Protein AF-A0A966UP72-F1 (afdb_monome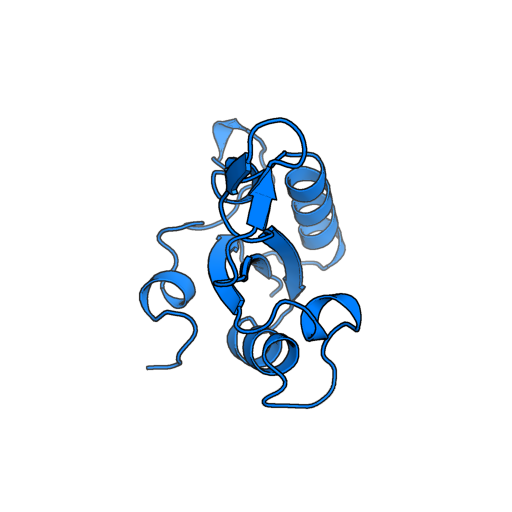r_lite)

Secondary structure (DSSP, 8-state):
-EEEEEEEES--EE-TTT--EEPPPEEEEEES-HHHHHHHHHTSSS---HHHHHT-SEEEEEEEEEESSHHHHHHHHHHHHHS-GGGGT---TTT-TT--S-BTTSHHHHTTT---

Sequence (116 aa):
MWWVYAIQSIKKRNCPRTGKPLPGIIYVGCTKDLYRRLRQHNGEIVGGARFTTDYRPWMPRAAYGPYNDRSTAQQAEEFLKKRKGEERVYWCKEDSPLCKGDGIKHEWVKLGGKEK

Foldseek 3Di:
DKKKFKKFFCDWDADPVPRHTDGGDIDIDMDPDQLVQLCCLQVVDPDHDPVSVVRDDIWTQWMFDDDPDPVLSVVVRVVLVPDDDCVSQDDDCVVDVSGHDDRRPDPCRVVRSDDD

Radius of gyration: 14.02 Å; chains: 1; bounding box: 30×36×40 Å

Structure (mmCIF, N/CA/C/O backbone):
data_AF-A0A966UP72-F1
#
_entry.id   AF-A0A966UP72-F1
#
loop_
_atom_site.group_PDB
_atom_site.id
_atom_site.type_symbol
_atom_site.label_atom_id
_atom_site.label_alt_id
_atom_site.label_comp_id
_atom_site.label_asym_id
_atom_site.label_entity_id
_atom_site.label_seq_id
_atom_site.pdbx_PDB_ins_code
_atom_site.Cartn_x
_atom_site.Cartn_y
_atom_site.Cartn_z
_atom_site.occupancy
_atom_site.B_iso_or_equiv
_atom_site.auth_seq_id
_atom_site.auth_comp_id
_atom_site.auth_asym_id
_atom_site.auth_atom_id
_atom_site.pdbx_PDB_model_num
ATOM 1 N N . MET A 1 1 ? 9.145 -5.508 -12.548 1.00 89.38 1 MET A N 1
ATOM 2 C CA . MET A 1 1 ? 9.024 -4.173 -11.927 1.00 89.38 1 MET A CA 1
ATOM 3 C C . MET A 1 1 ? 8.426 -4.317 -10.535 1.00 89.38 1 MET A C 1
ATOM 5 O O . MET A 1 1 ? 7.675 -5.260 -10.305 1.00 89.38 1 MET A O 1
ATOM 9 N N . TRP A 1 2 ? 8.810 -3.448 -9.607 1.00 93.94 2 TRP A N 1
ATOM 10 C CA . TRP A 1 2 ? 8.330 -3.418 -8.226 1.00 93.94 2 TRP A CA 1
ATOM 11 C C . TRP A 1 2 ? 7.375 -2.249 -8.009 1.00 93.94 2 TRP A C 1
ATOM 13 O O . TRP A 1 2 ? 7.505 -1.203 -8.636 1.00 93.94 2 TRP A O 1
ATOM 23 N N . TRP A 1 3 ? 6.456 -2.422 -7.076 1.00 94.56 3 TRP A N 1
ATOM 24 C CA . TRP A 1 3 ? 5.475 -1.440 -6.656 1.00 94.56 3 TRP A CA 1
ATOM 25 C C . TRP A 1 3 ? 5.527 -1.303 -5.145 1.00 94.56 3 TRP A C 1
ATOM 27 O O . TRP A 1 3 ? 5.665 -2.297 -4.429 1.00 94.56 3 TRP A O 1
ATOM 37 N N . VAL A 1 4 ? 5.394 -0.078 -4.663 1.00 95.06 4 VAL A N 1
ATOM 38 C CA . VAL A 1 4 ? 5.172 0.231 -3.252 1.00 95.06 4 VAL A CA 1
ATOM 39 C C . VAL A 1 4 ? 3.706 0.578 -3.096 1.00 95.06 4 VAL A C 1
ATOM 41 O O . VAL A 1 4 ? 3.173 1.359 -3.873 1.00 95.06 4 VAL A O 1
ATOM 44 N N . TYR A 1 5 ? 3.031 -0.008 -2.121 1.00 94.25 5 TYR A N 1
ATOM 45 C CA . TYR A 1 5 ? 1.599 0.174 -1.937 1.00 94.25 5 TYR A CA 1
ATOM 46 C C . TYR A 1 5 ? 1.259 0.519 -0.500 1.00 94.25 5 TYR A C 1
ATOM 48 O O . TYR A 1 5 ? 1.938 0.099 0.437 1.00 94.25 5 TYR A O 1
ATOM 56 N N . ALA A 1 6 ? 0.157 1.244 -0.348 1.00 94.94 6 ALA A N 1
ATOM 57 C CA . ALA A 1 6 ? -0.510 1.474 0.917 1.00 94.94 6 ALA A CA 1
ATOM 58 C C . ALA A 1 6 ? -1.921 0.881 0.849 1.00 94.94 6 ALA A C 1
ATOM 60 O O . ALA A 1 6 ? -2.696 1.190 -0.061 1.00 94.94 6 ALA A O 1
ATOM 61 N N . ILE A 1 7 ? -2.253 0.044 1.827 1.00 94.44 7 ILE A N 1
ATOM 62 C CA . ILE A 1 7 ? -3.592 -0.511 2.034 1.00 94.44 7 ILE A CA 1
ATOM 63 C C . ILE A 1 7 ? -4.122 -0.086 3.396 1.00 94.44 7 ILE A C 1
ATOM 65 O O . ILE A 1 7 ? -3.357 0.122 4.337 1.00 94.44 7 ILE A O 1
ATOM 69 N N . GLN A 1 8 ? -5.436 0.026 3.513 1.00 94.69 8 GLN A N 1
ATOM 70 C CA . GLN A 1 8 ? -6.106 0.428 4.737 1.00 94.69 8 GLN A CA 1
ATOM 71 C C . GLN A 1 8 ? -7.161 -0.590 5.130 1.00 94.69 8 GLN A C 1
ATOM 73 O O . GLN A 1 8 ? -7.942 -1.050 4.299 1.00 94.69 8 GLN A O 1
ATOM 78 N N . SER A 1 9 ? -7.178 -0.933 6.412 1.00 93.62 9 SER A N 1
ATOM 79 C CA . SER A 1 9 ? -8.239 -1.749 6.982 1.00 93.62 9 SER A CA 1
ATOM 80 C C . SER A 1 9 ? -9.555 -0.975 6.992 1.00 93.62 9 SER A C 1
ATOM 82 O O . SER A 1 9 ? -9.588 0.191 7.386 1.00 93.62 9 SER A O 1
ATOM 84 N N . ILE A 1 10 ? -10.654 -1.634 6.627 1.00 90.94 10 ILE A N 1
ATOM 85 C CA . ILE A 1 10 ? -12.002 -1.056 6.765 1.00 90.94 10 ILE A CA 1
ATOM 86 C C . ILE A 1 10 ? -12.403 -0.953 8.248 1.00 90.94 10 ILE A C 1
ATOM 88 O O . ILE A 1 10 ? -13.228 -0.115 8.621 1.00 90.94 10 ILE A O 1
ATOM 92 N N . LYS A 1 11 ? -11.799 -1.770 9.124 1.00 89.56 11 LYS A N 1
ATOM 93 C CA . LYS A 1 11 ? -12.076 -1.750 10.562 1.00 89.56 11 LYS A CA 1
ATOM 94 C C . LYS A 1 11 ? -11.642 -0.410 11.155 1.00 89.56 11 LYS A C 1
ATOM 96 O O . LYS A 1 11 ? -10.450 -0.116 11.273 1.00 89.56 11 LYS A O 1
ATOM 101 N N . LYS A 1 12 ? -12.628 0.396 11.550 1.00 86.12 12 LYS A N 1
ATOM 102 C CA . LYS A 1 12 ? -12.406 1.623 12.319 1.00 86.12 12 LYS A CA 1
ATOM 103 C C . LYS A 1 12 ? -11.865 1.260 13.698 1.00 86.12 12 LYS A C 1
ATOM 105 O O . LYS A 1 12 ? -12.192 0.213 14.253 1.00 86.12 12 LYS A O 1
ATOM 110 N N . ARG A 1 13 ? -11.037 2.138 14.251 1.00 87.06 13 ARG A N 1
ATOM 111 C CA . ARG A 1 13 ? -10.518 2.017 15.619 1.00 87.06 13 ARG A CA 1
ATOM 112 C C . ARG A 1 13 ? -10.937 3.239 16.414 1.00 87.06 13 ARG A C 1
ATOM 114 O O . ARG A 1 13 ? -11.172 4.279 15.820 1.00 87.06 13 ARG A O 1
ATOM 121 N N . ASN A 1 14 ? -10.984 3.148 17.733 1.00 90.25 14 ASN A N 1
ATOM 122 C CA . ASN A 1 14 ? -11.289 4.307 18.568 1.00 90.25 14 ASN A CA 1
ATOM 123 C C . ASN A 1 14 ? -10.002 4.868 19.169 1.00 90.25 14 ASN A C 1
ATOM 125 O O . ASN A 1 14 ? -9.076 4.123 19.491 1.00 90.25 14 ASN A O 1
ATOM 129 N N . CYS A 1 15 ? -9.927 6.191 19.295 1.00 84.94 15 CYS A N 1
ATOM 130 C CA . CYS A 1 15 ? -8.842 6.848 20.005 1.00 84.94 15 CYS A CA 1
ATOM 131 C C . CYS A 1 15 ? -8.909 6.454 21.491 1.00 84.94 15 CYS A C 1
ATOM 133 O O . CYS A 1 15 ? -9.896 6.805 22.136 1.00 84.94 15 CYS A O 1
ATOM 135 N N . PRO A 1 16 ? -7.877 5.814 22.074 1.00 85.06 16 PRO A N 1
ATOM 136 C CA . PRO A 1 16 ? -7.921 5.398 23.479 1.00 85.06 16 PRO A CA 1
ATOM 137 C C . PRO A 1 16 ? -8.089 6.572 24.450 1.00 85.06 16 PRO A C 1
ATOM 139 O O . PRO A 1 16 ? -8.670 6.420 25.515 1.00 85.06 16 PRO A O 1
ATOM 142 N N . ARG A 1 17 ? -7.597 7.760 24.068 1.00 87.56 17 ARG A N 1
ATOM 143 C CA . ARG A 1 17 ? -7.654 8.970 24.896 1.00 87.56 17 ARG A CA 1
ATOM 144 C C . ARG A 1 17 ? -9.005 9.684 24.834 1.00 87.56 17 ARG A C 1
ATOM 146 O O . ARG A 1 17 ? -9.427 10.250 25.830 1.00 87.56 17 ARG A O 1
ATOM 153 N N . THR A 1 18 ? -9.639 9.737 23.662 1.00 89.44 18 THR A N 1
ATOM 154 C CA . THR A 1 18 ? -10.816 10.601 23.428 1.00 89.44 18 THR A CA 1
ATOM 155 C C . THR A 1 18 ? -12.083 9.840 23.047 1.00 89.44 18 THR A C 1
ATOM 157 O O . THR A 1 18 ? -13.126 10.460 22.886 1.00 89.44 18 THR A O 1
ATOM 160 N N . GLY A 1 19 ? -12.005 8.525 22.821 1.00 89.00 19 GLY A N 1
ATOM 161 C CA . GLY A 1 19 ? -13.118 7.698 22.343 1.00 89.00 19 GLY A CA 1
ATOM 162 C C . GLY A 1 19 ? -13.546 7.971 20.896 1.00 89.00 19 GLY A C 1
ATOM 163 O O . GLY A 1 19 ? -14.351 7.224 20.349 1.00 89.00 19 GLY A O 1
ATOM 164 N N . LYS A 1 20 ? -12.998 9.006 20.245 1.00 89.25 20 LYS A N 1
ATOM 165 C CA . LYS A 1 20 ? -13.375 9.394 18.882 1.00 89.25 20 LYS A CA 1
ATOM 166 C C . LYS A 1 20 ? -13.021 8.302 17.867 1.00 89.25 20 LYS A C 1
ATOM 168 O O . LYS A 1 20 ? -11.951 7.691 17.992 1.00 89.25 20 LYS A O 1
ATOM 173 N N . PRO A 1 21 ? -13.860 8.089 16.838 1.00 88.06 21 PRO A N 1
ATOM 174 C CA . PRO A 1 21 ? -13.547 7.155 15.770 1.00 88.06 21 PRO A CA 1
ATOM 175 C C . PRO A 1 21 ? -12.329 7.651 14.987 1.00 88.06 21 PRO A C 1
ATOM 177 O O . PRO A 1 21 ? -12.234 8.816 14.605 1.00 88.06 21 PRO A O 1
ATOM 180 N N . LEU A 1 22 ? -11.396 6.743 14.745 1.00 86.75 22 LEU A N 1
ATOM 181 C CA . LEU A 1 22 ? -10.209 6.924 13.928 1.00 86.75 22 LEU A CA 1
ATOM 182 C C . LEU A 1 22 ? -10.304 6.031 12.686 1.00 86.75 22 LEU A C 1
ATOM 184 O O . LEU A 1 22 ? -10.861 4.924 12.747 1.00 86.75 22 LEU A O 1
ATOM 188 N N . PRO A 1 23 ? -9.702 6.471 11.570 1.00 86.50 23 PRO A N 1
ATOM 189 C CA . PRO A 1 23 ? -9.573 5.636 10.392 1.00 86.50 23 PRO A CA 1
ATOM 190 C C . PRO A 1 23 ? -8.829 4.337 10.719 1.00 86.50 23 PRO A C 1
ATOM 192 O O . PRO A 1 23 ? -7.996 4.270 11.639 1.00 86.50 23 PRO A O 1
ATOM 195 N N . GLY A 1 24 ? -9.146 3.300 9.944 1.00 89.06 24 GLY A N 1
ATOM 196 C CA . GLY A 1 24 ? -8.504 2.002 10.069 1.00 89.06 24 GLY A CA 1
ATOM 197 C C . GLY A 1 24 ? -7.006 2.074 9.797 1.00 89.06 24 GLY A C 1
ATOM 198 O O . GLY A 1 24 ? -6.488 3.042 9.228 1.00 89.06 24 GLY A O 1
ATOM 199 N N . ILE A 1 25 ? -6.299 1.047 10.257 1.00 91.38 25 ILE A N 1
ATOM 200 C CA . ILE A 1 25 ? -4.839 0.989 10.191 1.00 91.38 25 ILE A CA 1
ATOM 201 C C . ILE A 1 25 ? -4.385 0.974 8.733 1.00 91.38 25 ILE A C 1
ATOM 203 O O . ILE A 1 25 ? -4.961 0.268 7.907 1.00 91.38 25 ILE A O 1
ATOM 207 N N . ILE A 1 26 ? -3.329 1.735 8.445 1.00 93.12 26 ILE A N 1
ATOM 208 C CA . ILE A 1 26 ? -2.666 1.749 7.143 1.00 93.12 26 ILE A CA 1
ATOM 209 C C . ILE A 1 26 ? -1.406 0.894 7.214 1.00 93.12 26 ILE A C 1
ATOM 211 O O . ILE A 1 26 ? -0.533 1.119 8.060 1.00 93.12 26 ILE A O 1
ATOM 215 N N . TYR A 1 27 ? -1.319 -0.060 6.297 1.00 92.56 27 TYR A N 1
ATOM 216 C CA . TYR A 1 27 ? -0.164 -0.911 6.074 1.00 92.56 27 TYR A CA 1
ATOM 217 C C . TYR A 1 27 ? 0.518 -0.509 4.767 1.00 92.56 27 TYR A C 1
ATOM 219 O O . TYR A 1 27 ? -0.150 -0.273 3.762 1.00 92.56 27 TYR A O 1
ATOM 227 N N . VAL A 1 28 ? 1.846 -0.431 4.797 1.00 94.44 28 VAL A N 1
ATOM 228 C CA . VAL A 1 28 ? 2.677 -0.099 3.637 1.00 94.44 28 VAL A CA 1
ATOM 229 C C . VAL A 1 28 ? 3.627 -1.257 3.387 1.00 94.44 28 VAL A C 1
ATOM 231 O O . VAL A 1 28 ? 4.213 -1.783 4.334 1.00 94.44 28 VAL A O 1
ATOM 234 N N . GLY A 1 29 ? 3.780 -1.639 2.125 1.00 93.56 29 GLY A N 1
ATOM 235 C CA . GLY A 1 29 ? 4.715 -2.679 1.715 1.00 93.56 29 GLY A CA 1
ATOM 236 C C . GLY A 1 29 ? 5.131 -2.535 0.259 1.00 93.56 29 GLY A C 1
ATOM 237 O O . GLY A 1 29 ? 4.606 -1.696 -0.472 1.00 93.56 29 GLY A O 1
ATOM 238 N N . CYS A 1 30 ? 6.055 -3.386 -0.182 1.00 94.75 30 CYS A N 1
ATOM 239 C CA . CYS A 1 30 ? 6.429 -3.501 -1.589 1.00 94.75 30 CYS A CA 1
ATOM 240 C C . CYS A 1 30 ? 6.136 -4.899 -2.162 1.00 94.75 30 CYS A C 1
ATOM 242 O O . CYS A 1 30 ? 6.127 -5.917 -1.461 1.00 94.75 30 CYS A O 1
ATOM 244 N N . THR A 1 31 ? 5.828 -4.964 -3.455 1.00 94.88 31 THR A N 1
ATOM 245 C CA . THR A 1 31 ? 5.497 -6.204 -4.172 1.00 94.88 31 THR A CA 1
ATOM 246 C C . THR A 1 31 ? 5.804 -6.068 -5.659 1.00 94.88 31 THR A C 1
ATOM 248 O O . THR A 1 31 ? 5.906 -4.964 -6.178 1.00 94.88 31 THR A O 1
ATOM 251 N N . LYS A 1 32 ? 5.933 -7.190 -6.366 1.00 94.69 32 LYS A N 1
ATOM 252 C CA . LYS A 1 32 ? 5.944 -7.196 -7.838 1.00 94.69 32 LYS A CA 1
ATOM 253 C C . LYS A 1 32 ? 4.533 -7.230 -8.432 1.00 94.69 32 LYS A C 1
ATOM 255 O O . LYS A 1 32 ? 4.349 -6.838 -9.574 1.00 94.69 32 LYS A O 1
ATOM 260 N N . ASP A 1 33 ? 3.563 -7.685 -7.644 1.00 94.19 33 ASP A N 1
ATOM 261 C CA . ASP A 1 33 ? 2.180 -7.913 -8.054 1.00 94.19 33 ASP A CA 1
ATOM 262 C C . ASP A 1 33 ? 1.239 -7.414 -6.948 1.00 94.19 33 ASP A C 1
ATOM 264 O O . ASP A 1 33 ? 1.266 -7.929 -5.821 1.00 94.19 33 ASP A O 1
ATOM 268 N N . LEU A 1 34 ? 0.488 -6.354 -7.256 1.00 93.56 34 LEU A N 1
ATOM 269 C CA . LEU A 1 34 ? -0.411 -5.658 -6.334 1.00 93.56 34 LEU A CA 1
ATOM 270 C C . LEU A 1 34 ? -1.682 -6.466 -6.055 1.00 93.56 34 LEU A C 1
ATOM 272 O O . LEU A 1 34 ? -2.071 -6.614 -4.894 1.00 93.56 34 LEU A O 1
ATOM 276 N N . TYR A 1 35 ? -2.293 -7.023 -7.101 1.00 93.75 35 TYR A N 1
ATOM 277 C CA . TYR A 1 35 ? -3.543 -7.776 -7.019 1.00 93.75 35 TYR A CA 1
ATOM 278 C C . TYR A 1 35 ? -3.349 -9.045 -6.199 1.00 93.75 35 TYR A C 1
ATOM 280 O O . TYR A 1 35 ? -4.021 -9.249 -5.185 1.00 93.75 35 TYR A O 1
ATOM 288 N N . ARG A 1 36 ? -2.334 -9.847 -6.544 1.00 93.81 36 ARG A N 1
ATOM 289 C CA . ARG A 1 36 ? -2.013 -11.063 -5.793 1.00 93.81 36 ARG A CA 1
ATOM 290 C C . ARG A 1 36 ? -1.705 -10.753 -4.330 1.00 93.81 36 ARG A C 1
ATOM 292 O O . ARG A 1 36 ? -2.176 -11.452 -3.436 1.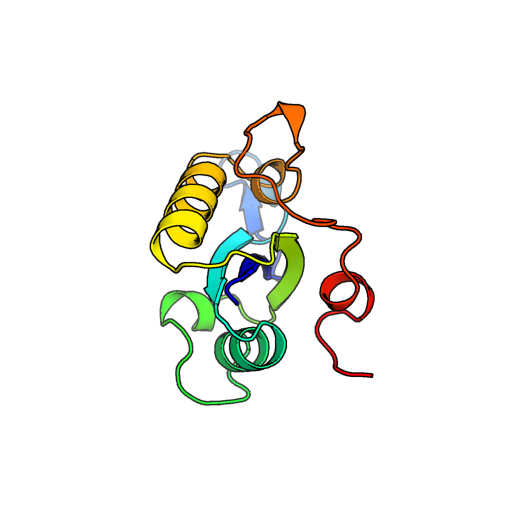00 93.81 36 ARG A O 1
ATOM 299 N N . ARG A 1 37 ? -0.936 -9.693 -4.057 1.00 94.44 37 ARG A N 1
ATOM 300 C CA . ARG A 1 37 ? -0.559 -9.334 -2.681 1.00 94.44 37 ARG A CA 1
ATOM 301 C C . ARG A 1 37 ? -1.761 -8.879 -1.849 1.00 94.44 37 ARG A C 1
ATOM 303 O O . ARG A 1 37 ? -1.841 -9.235 -0.676 1.00 94.44 37 ARG A O 1
ATOM 310 N N . LEU A 1 38 ? -2.712 -8.155 -2.439 1.00 93.94 38 LEU A N 1
ATOM 311 C CA . LEU A 1 38 ? -3.951 -7.783 -1.753 1.00 93.94 38 LEU A CA 1
ATOM 312 C C . LEU A 1 38 ? -4.771 -9.015 -1.358 1.00 93.94 38 LEU A C 1
ATOM 314 O O . LEU A 1 38 ? -5.180 -9.129 -0.203 1.00 93.94 38 LEU A O 1
ATOM 318 N N . ARG A 1 39 ? -4.932 -9.968 -2.281 1.00 93.38 39 ARG A N 1
ATOM 319 C CA . ARG A 1 39 ? -5.639 -11.235 -2.033 1.00 93.38 39 ARG A CA 1
ATOM 320 C C . ARG A 1 39 ? -4.988 -12.043 -0.906 1.00 93.38 39 ARG A C 1
ATOM 322 O O . ARG A 1 39 ? -5.683 -12.585 -0.050 1.00 93.38 39 ARG A O 1
ATOM 329 N N . GLN A 1 40 ? -3.652 -12.050 -0.827 1.00 93.56 40 GLN A N 1
ATOM 330 C CA . GLN A 1 40 ? -2.914 -12.633 0.305 1.00 93.56 40 GLN A CA 1
ATOM 331 C C . GLN A 1 40 ? -3.231 -11.939 1.635 1.00 93.56 40 GLN A C 1
ATOM 333 O O . GLN A 1 40 ? -3.456 -12.602 2.648 1.00 93.56 40 GLN A O 1
ATOM 338 N N . HIS A 1 41 ? -3.258 -10.603 1.654 1.00 93.06 41 HIS A N 1
ATOM 339 C CA . HIS A 1 41 ? -3.591 -9.843 2.862 1.00 93.06 41 HIS A CA 1
ATOM 340 C C . HIS A 1 41 ? -5.030 -10.071 3.315 1.00 93.06 41 HIS A C 1
ATOM 342 O O . HIS A 1 41 ? -5.267 -10.195 4.516 1.00 93.06 41 HIS A O 1
ATOM 348 N N . ASN A 1 42 ? -5.963 -10.205 2.372 1.00 92.25 42 ASN A N 1
ATOM 349 C CA . ASN A 1 42 ? -7.360 -10.543 2.634 1.00 92.25 42 ASN A CA 1
ATOM 350 C C . ASN A 1 42 ? -7.593 -12.027 2.951 1.00 92.25 42 ASN A C 1
ATOM 352 O O . ASN A 1 42 ? -8.682 -12.387 3.384 1.00 92.25 42 ASN A O 1
ATOM 356 N N . GLY A 1 43 ? -6.568 -12.874 2.830 1.00 91.25 43 GLY A N 1
ATOM 357 C CA . GLY A 1 43 ? -6.666 -14.300 3.137 1.00 91.25 43 GLY A CA 1
ATOM 358 C C . GLY A 1 43 ? -7.402 -15.120 2.084 1.00 91.25 43 GLY A C 1
ATOM 359 O O . GLY A 1 43 ? -7.749 -16.259 2.361 1.00 91.25 43 GLY A O 1
ATOM 360 N N . GLU A 1 44 ? -7.620 -14.567 0.892 1.00 91.38 44 GLU A N 1
ATOM 361 C CA . GLU A 1 44 ? -8.176 -15.308 -0.244 1.00 91.38 44 GLU A CA 1
ATOM 362 C C . GLU A 1 44 ? -7.186 -16.354 -0.769 1.00 91.38 44 GLU A C 1
ATOM 364 O O . GLU A 1 44 ? -7.586 -17.374 -1.321 1.00 91.38 44 GLU A O 1
ATOM 369 N N . ILE A 1 45 ? -5.885 -16.089 -0.609 1.00 92.56 45 ILE A N 1
ATOM 370 C CA . ILE A 1 45 ? -4.793 -16.993 -0.979 1.00 92.56 45 ILE A CA 1
ATOM 371 C C . ILE A 1 45 ? -3.701 -17.005 0.101 1.00 92.56 45 ILE A C 1
ATOM 373 O O . ILE A 1 45 ? -3.564 -16.069 0.893 1.00 92.56 45 ILE A O 1
ATOM 377 N N . VAL A 1 46 ? -2.892 -18.065 0.122 1.00 90.50 46 VAL 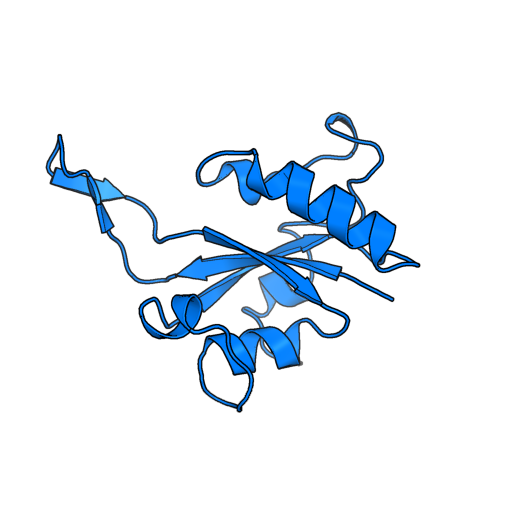A N 1
ATOM 378 C CA . VAL A 1 46 ? -1.810 -18.256 1.103 1.00 90.50 46 VAL A CA 1
ATOM 379 C C . VAL A 1 46 ? -0.638 -17.279 0.907 1.00 90.50 46 VAL A C 1
ATOM 381 O O . VAL A 1 46 ? -0.373 -16.796 -0.197 1.00 90.50 46 VAL A O 1
ATOM 384 N N . GLY A 1 47 ? 0.105 -17.007 1.987 1.00 87.00 47 GLY A N 1
ATOM 385 C CA . GLY A 1 47 ? 1.301 -16.146 1.969 1.00 87.00 47 GLY A CA 1
ATOM 386 C C . GLY A 1 47 ? 1.082 -14.698 2.430 1.00 87.00 47 GLY A C 1
ATOM 387 O O . GLY A 1 47 ? 1.915 -13.832 2.153 1.00 87.00 47 GLY A O 1
ATOM 388 N N . GLY A 1 48 ? -0.031 -14.419 3.117 1.00 83.25 48 GLY A N 1
ATOM 389 C CA . GLY A 1 48 ? -0.273 -13.143 3.795 1.00 83.25 48 GLY A CA 1
ATOM 390 C C . GLY A 1 48 ? 0.572 -12.971 5.062 1.00 83.25 48 GLY A C 1
ATOM 391 O O . GLY A 1 48 ? 0.938 -13.942 5.722 1.00 83.25 48 GLY A O 1
ATOM 392 N N . ALA A 1 49 ? 0.872 -11.724 5.431 1.00 82.50 49 ALA A N 1
ATOM 393 C CA . ALA A 1 49 ? 1.583 -11.431 6.674 1.00 82.50 49 ALA A CA 1
ATOM 394 C C . ALA A 1 49 ? 0.680 -11.678 7.897 1.00 82.50 49 ALA A C 1
ATOM 396 O O . ALA A 1 49 ? -0.499 -11.313 7.873 1.00 82.50 49 ALA A O 1
ATOM 397 N N . ARG A 1 50 ? 1.242 -12.210 8.996 1.00 85.88 50 ARG A N 1
ATOM 398 C CA . ARG A 1 50 ? 0.502 -12.473 10.249 1.00 85.88 50 ARG A CA 1
ATOM 399 C C . ARG A 1 50 ? -0.282 -11.245 10.712 1.00 85.88 50 ARG A C 1
ATOM 401 O O . ARG A 1 50 ? -1.490 -11.340 10.877 1.00 85.88 50 ARG A O 1
ATOM 408 N N . PHE A 1 51 ? 0.379 -10.085 10.776 1.00 85.88 51 PHE A N 1
ATOM 409 C CA . PHE A 1 51 ? -0.242 -8.802 11.132 1.00 85.88 51 PHE A CA 1
ATOM 410 C C . PHE A 1 51 ? -1.478 -8.481 10.285 1.00 85.88 51 PHE A C 1
ATOM 412 O O . PHE A 1 51 ? -2.477 -7.982 10.785 1.00 85.88 51 PHE A O 1
ATOM 419 N N . THR A 1 52 ? -1.435 -8.787 8.988 1.00 83.81 52 THR A N 1
ATOM 420 C CA . THR A 1 52 ? -2.544 -8.462 8.087 1.00 83.81 52 THR A CA 1
ATOM 421 C C . THR A 1 52 ? -3.758 -9.366 8.241 1.0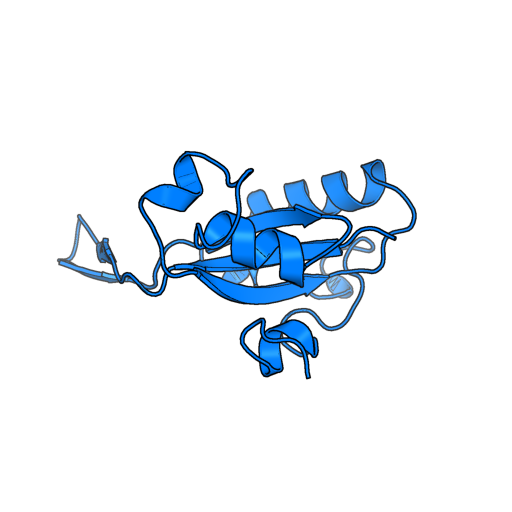0 83.81 52 THR A C 1
ATOM 423 O O . THR A 1 52 ? -4.798 -9.062 7.675 1.00 83.81 52 THR A O 1
ATOM 426 N N . THR A 1 53 ? -3.668 -10.429 9.037 1.00 87.25 53 THR A N 1
ATOM 427 C CA . THR A 1 53 ? -4.791 -11.338 9.295 1.00 87.25 53 THR A CA 1
ATOM 428 C C . THR A 1 53 ? -5.846 -10.696 10.196 1.00 87.25 53 THR A C 1
ATOM 430 O O . THR A 1 53 ? -7.036 -10.774 9.896 1.00 87.25 53 THR A O 1
ATOM 433 N N . ASP A 1 54 ? -5.423 -9.970 11.230 1.00 87.12 54 ASP A N 1
ATOM 434 C CA . ASP A 1 54 ? -6.328 -9.464 12.273 1.00 87.12 54 ASP A CA 1
ATOM 435 C C . ASP A 1 54 ? -7.163 -8.254 11.808 1.00 87.12 54 ASP A C 1
ATOM 437 O O . ASP A 1 54 ? -8.289 -8.023 12.268 1.00 87.12 54 ASP A O 1
ATOM 441 N N . TYR A 1 55 ? -6.649 -7.502 10.830 1.00 89.12 55 TYR A N 1
ATOM 442 C CA . TYR A 1 55 ? -7.248 -6.251 10.347 1.00 89.12 55 TYR A CA 1
ATOM 443 C C . TYR A 1 55 ? -7.887 -6.361 8.958 1.00 89.12 55 TYR A C 1
ATOM 445 O O . TYR A 1 55 ? -8.125 -5.349 8.301 1.00 89.12 55 TYR A O 1
ATOM 453 N N . ARG A 1 56 ? -8.209 -7.571 8.502 1.00 88.75 56 ARG A N 1
ATOM 454 C CA . ARG A 1 56 ? -9.055 -7.758 7.313 1.00 88.75 56 ARG A CA 1
ATOM 455 C C . ARG A 1 56 ? -10.458 -7.173 7.546 1.00 88.75 56 ARG A C 1
ATOM 457 O O . ARG A 1 56 ? -10.914 -7.175 8.693 1.00 88.75 56 ARG A O 1
ATOM 464 N N . PRO A 1 57 ? -11.175 -6.742 6.497 1.00 92.06 57 PRO A N 1
ATOM 465 C CA . PRO A 1 57 ? -10.733 -6.642 5.103 1.00 92.06 57 PRO A CA 1
ATOM 466 C C . PRO A 1 57 ? -9.869 -5.396 4.843 1.00 92.06 57 PRO A C 1
ATOM 468 O O . PRO A 1 57 ? -10.028 -4.359 5.492 1.00 92.06 57 PRO A O 1
ATOM 471 N N . TRP A 1 58 ? -8.966 -5.513 3.872 1.00 94.19 58 TRP A N 1
ATOM 472 C CA . TRP A 1 58 ? -8.072 -4.456 3.408 1.00 94.19 58 TRP A CA 1
ATOM 473 C C . TRP A 1 58 ? -8.535 -3.885 2.073 1.00 94.19 58 TRP A C 1
ATOM 475 O O . TRP A 1 58 ? -8.897 -4.629 1.161 1.00 94.19 58 TRP A O 1
ATOM 485 N N . MET A 1 59 ? -8.443 -2.564 1.946 1.00 93.88 59 MET A N 1
ATOM 486 C CA . MET A 1 59 ? -8.682 -1.833 0.706 1.00 93.88 59 MET A CA 1
ATOM 487 C C . MET A 1 59 ? -7.409 -1.129 0.235 1.00 93.88 59 MET A C 1
ATOM 489 O O . MET A 1 59 ? -6.679 -0.576 1.064 1.00 93.88 59 MET A O 1
ATOM 493 N N . PRO A 1 60 ? -7.138 -1.090 -1.077 1.00 94.69 60 PRO A N 1
ATOM 494 C CA . PRO A 1 60 ? -6.033 -0.306 -1.608 1.00 94.69 60 PRO A CA 1
ATOM 495 C C . PRO A 1 60 ? -6.291 1.193 -1.436 1.00 94.69 60 PRO A C 1
ATOM 497 O O . PRO A 1 60 ? -7.415 1.669 -1.590 1.00 94.69 60 PRO A O 1
ATOM 500 N N . ARG A 1 61 ? -5.238 1.947 -1.112 1.00 94.81 61 ARG A N 1
ATOM 501 C CA . ARG A 1 61 ? -5.304 3.407 -0.938 1.00 94.81 61 ARG A CA 1
ATOM 502 C C . ARG A 1 61 ? -4.325 4.164 -1.819 1.00 94.81 61 ARG A C 1
ATOM 504 O O . ARG A 1 61 ? -4.679 5.232 -2.300 1.00 94.81 61 ARG A O 1
ATOM 511 N N . ALA A 1 62 ? -3.128 3.629 -2.034 1.00 94.31 62 ALA A N 1
ATOM 512 C CA . ALA A 1 62 ? -2.159 4.201 -2.962 1.00 94.31 62 ALA A CA 1
ATOM 513 C C . ALA A 1 62 ? -1.237 3.123 -3.532 1.00 94.31 62 ALA A C 1
ATOM 515 O O . ALA A 1 62 ? -0.923 2.149 -2.843 1.00 94.31 62 ALA A O 1
ATOM 516 N N . ALA A 1 63 ? -0.768 3.328 -4.761 1.00 94.62 63 ALA A N 1
ATOM 517 C CA . ALA A 1 63 ? 0.328 2.572 -5.350 1.00 94.62 63 ALA A CA 1
ATOM 518 C C . ALA A 1 63 ? 1.328 3.502 -6.045 1.00 94.62 63 ALA A C 1
ATOM 520 O O . ALA A 1 63 ? 0.955 4.395 -6.804 1.00 94.62 63 ALA A O 1
ATOM 521 N N . TYR A 1 64 ? 2.603 3.244 -5.786 1.00 93.62 64 TYR A N 1
ATOM 522 C CA . TYR A 1 64 ? 3.751 3.971 -6.293 1.00 93.62 64 TYR A CA 1
ATOM 523 C C . TYR A 1 64 ? 4.668 3.020 -7.057 1.00 93.62 64 TYR A C 1
ATOM 525 O O . TYR A 1 64 ? 4.903 1.883 -6.641 1.00 93.62 64 TYR A O 1
ATOM 533 N N . GLY A 1 65 ? 5.190 3.486 -8.180 1.00 90.81 65 GLY A N 1
ATOM 534 C CA . GLY A 1 65 ? 6.015 2.725 -9.102 1.00 90.81 65 GLY A CA 1
ATOM 535 C C . GLY A 1 65 ? 5.687 3.053 -10.562 1.00 90.81 65 GLY A C 1
ATOM 536 O O . GLY A 1 65 ? 5.022 4.056 -10.832 1.00 90.81 65 GLY A O 1
ATOM 537 N N . PRO A 1 66 ? 6.162 2.224 -11.502 1.00 92.81 66 PRO A N 1
ATOM 538 C CA . PRO A 1 66 ? 7.024 1.065 -11.270 1.00 92.81 66 PRO A CA 1
ATOM 539 C C . PRO A 1 66 ? 8.455 1.458 -10.851 1.00 92.81 66 PRO A C 1
ATOM 541 O O . PRO A 1 66 ? 9.019 2.456 -11.299 1.00 92.81 66 PRO A O 1
ATOM 544 N N . TYR A 1 67 ? 9.065 0.638 -9.997 1.00 92.69 67 TYR A N 1
ATOM 545 C CA . TYR A 1 67 ? 10.486 0.673 -9.653 1.00 92.69 67 TYR A CA 1
ATOM 546 C C . TYR A 1 67 ? 11.218 -0.471 -10.359 1.00 92.69 67 TYR A C 1
ATOM 548 O O . TYR A 1 67 ? 10.686 -1.579 -10.487 1.00 92.69 67 TYR A O 1
ATOM 556 N N . ASN A 1 68 ? 12.446 -0.216 -10.804 1.00 91.81 68 ASN A N 1
ATOM 557 C CA . ASN A 1 68 ? 13.243 -1.219 -11.514 1.00 91.81 68 ASN A CA 1
ATOM 558 C C . ASN A 1 68 ? 13.698 -2.320 -10.551 1.00 91.81 68 ASN A C 1
ATOM 560 O O . ASN A 1 68 ? 13.457 -3.503 -10.793 1.00 91.81 68 ASN A O 1
ATOM 564 N N . ASP A 1 69 ? 14.209 -1.908 -9.391 1.00 93.88 69 ASP A N 1
ATOM 565 C CA . ASP A 1 69 ? 14.866 -2.796 -8.442 1.00 93.88 69 ASP A CA 1
ATOM 566 C C . ASP A 1 69 ? 14.186 -2.817 -7.077 1.00 93.88 69 ASP A C 1
ATOM 568 O O . ASP A 1 69 ? 13.538 -1.860 -6.638 1.00 93.88 69 ASP A O 1
ATOM 572 N N . ARG A 1 70 ? 14.394 -3.929 -6.365 1.00 93.06 70 ARG A N 1
ATOM 573 C CA . ARG A 1 70 ? 13.874 -4.126 -5.007 1.00 93.06 70 ARG A CA 1
ATOM 574 C C . ARG A 1 70 ? 14.428 -3.085 -4.036 1.00 93.06 70 ARG A C 1
ATOM 576 O O . ARG A 1 70 ? 13.685 -2.617 -3.183 1.00 93.06 70 ARG A O 1
ATOM 583 N N . SER A 1 71 ? 15.705 -2.724 -4.174 1.00 93.69 71 SER A N 1
ATOM 584 C CA . SER A 1 71 ? 16.371 -1.760 -3.288 1.00 93.69 71 SER A CA 1
ATOM 585 C C . SER A 1 71 ? 15.686 -0.391 -3.332 1.00 93.69 71 SER A C 1
ATOM 587 O O . SER A 1 71 ? 15.323 0.150 -2.291 1.00 93.69 71 SER A O 1
ATOM 589 N N . THR A 1 72 ? 15.406 0.140 -4.527 1.00 92.69 72 THR A N 1
ATOM 590 C CA . THR A 1 72 ? 14.710 1.429 -4.673 1.00 92.69 72 THR A CA 1
ATOM 591 C C . THR A 1 72 ? 13.286 1.371 -4.122 1.00 92.69 72 THR A C 1
ATOM 593 O O . THR A 1 72 ? 12.852 2.301 -3.445 1.00 92.69 72 THR A O 1
ATOM 596 N N . ALA A 1 73 ? 12.570 0.267 -4.361 1.00 93.31 73 ALA A N 1
ATOM 597 C CA . ALA A 1 73 ? 11.234 0.070 -3.805 1.00 93.31 73 ALA A CA 1
ATOM 598 C C . ALA A 1 73 ? 11.254 0.008 -2.266 1.00 93.31 73 ALA A C 1
ATOM 600 O O . ALA A 1 73 ? 10.383 0.580 -1.621 1.00 93.31 73 ALA A O 1
ATOM 601 N N . GLN A 1 74 ? 12.264 -0.627 -1.667 1.00 93.75 74 GLN A N 1
ATOM 602 C CA . GLN A 1 74 ? 12.434 -0.666 -0.212 1.00 93.75 74 GLN A CA 1
ATOM 603 C C . GLN A 1 74 ? 12.762 0.706 0.373 1.00 93.75 74 GLN A C 1
ATOM 605 O O . GLN A 1 74 ? 12.198 1.079 1.394 1.00 93.75 74 GLN A O 1
ATOM 610 N N . GLN A 1 75 ? 13.613 1.497 -0.281 1.00 93.75 75 GLN A N 1
ATOM 611 C CA . GLN A 1 75 ? 13.893 2.866 0.165 1.00 93.75 75 GLN A CA 1
ATOM 612 C C . GLN A 1 75 ? 12.625 3.735 0.152 1.00 93.75 75 GLN A C 1
ATOM 614 O O . GLN A 1 75 ? 12.362 4.467 1.106 1.00 93.75 75 GLN A O 1
ATOM 619 N N . ALA A 1 76 ? 11.806 3.608 -0.895 1.00 92.25 76 ALA A N 1
ATOM 620 C CA . ALA A 1 76 ? 10.503 4.262 -0.991 1.00 92.25 76 ALA A CA 1
ATOM 621 C C . ALA A 1 76 ? 9.516 3.775 0.092 1.00 92.25 76 ALA A C 1
ATOM 623 O O . ALA A 1 76 ? 8.835 4.580 0.726 1.00 92.25 76 ALA A O 1
ATOM 624 N N . GLU A 1 77 ? 9.463 2.466 0.348 1.00 94.06 77 GLU A N 1
ATOM 625 C CA . GLU A 1 77 ? 8.652 1.868 1.415 1.00 94.06 77 GLU A CA 1
ATOM 626 C C . GLU A 1 77 ? 9.044 2.410 2.799 1.00 94.06 77 GLU A C 1
ATOM 628 O O . GLU A 1 77 ? 8.178 2.826 3.571 1.00 94.06 77 GLU A O 1
ATOM 633 N N . GLU A 1 78 ? 10.341 2.445 3.110 1.00 92.88 78 GLU A N 1
ATOM 634 C CA . GLU A 1 78 ? 10.855 2.956 4.383 1.00 92.88 78 GLU A CA 1
ATOM 635 C C . GLU A 1 78 ? 10.576 4.453 4.552 1.00 92.88 78 GLU A C 1
ATOM 637 O O . GLU A 1 78 ? 10.219 4.899 5.646 1.00 92.88 78 GLU A O 1
ATOM 642 N N . PHE A 1 79 ? 10.658 5.233 3.471 1.00 92.00 79 PHE A N 1
ATOM 643 C CA . PHE A 1 79 ? 10.258 6.639 3.483 1.00 92.00 79 PHE A CA 1
ATOM 644 C C . PHE A 1 79 ? 8.782 6.805 3.876 1.00 92.00 79 PHE A C 1
ATOM 646 O O . PHE A 1 79 ? 8.459 7.592 4.768 1.00 92.00 79 PHE A O 1
ATOM 653 N N . LEU A 1 80 ? 7.883 6.016 3.280 1.00 90.75 80 LEU A N 1
ATOM 654 C CA . LEU A 1 80 ? 6.456 6.055 3.608 1.00 90.75 80 LEU A CA 1
ATOM 655 C C . LEU A 1 80 ? 6.161 5.556 5.029 1.00 90.75 80 LEU A C 1
ATOM 657 O O . LEU A 1 80 ? 5.312 6.128 5.709 1.00 90.75 80 LEU A O 1
ATOM 661 N N . LYS A 1 81 ? 6.864 4.530 5.527 1.00 89.69 81 LYS A N 1
ATOM 662 C CA . LYS A 1 81 ? 6.669 4.016 6.899 1.00 89.69 81 LYS A CA 1
ATOM 663 C C . LYS A 1 81 ? 6.964 5.055 7.981 1.00 89.69 81 LYS A C 1
ATOM 665 O O . LYS A 1 81 ? 6.303 5.026 9.025 1.00 89.69 81 LYS A O 1
ATOM 670 N N . LYS A 1 82 ? 7.908 5.971 7.727 1.00 90.25 82 LYS A N 1
ATOM 671 C CA . LYS A 1 82 ? 8.250 7.083 8.632 1.00 90.25 82 LYS A CA 1
ATOM 672 C C . LYS A 1 82 ? 7.117 8.106 8.775 1.00 90.25 82 LYS A C 1
ATOM 674 O O . LYS A 1 82 ? 7.031 8.763 9.811 1.00 90.25 82 LYS A O 1
ATOM 679 N N . ARG A 1 83 ? 6.225 8.219 7.783 1.00 89.31 83 ARG A N 1
ATOM 680 C CA . ARG A 1 83 ? 5.037 9.087 7.846 1.00 89.31 83 ARG A CA 1
ATOM 681 C C . ARG A 1 83 ? 3.972 8.506 8.777 1.00 89.31 83 ARG A C 1
ATOM 683 O O . ARG A 1 83 ? 3.956 7.301 9.058 1.00 89.31 83 ARG A O 1
ATOM 690 N N . LYS A 1 84 ? 3.055 9.345 9.264 1.00 85.19 84 LYS A N 1
ATOM 691 C CA . LYS A 1 84 ? 2.007 8.938 10.212 1.00 85.19 84 LYS A CA 1
ATOM 692 C C . LYS A 1 84 ? 0.629 8.951 9.554 1.00 85.19 84 LYS A C 1
ATOM 694 O O . LYS A 1 84 ? 0.323 9.783 8.714 1.00 85.19 84 LYS A O 1
ATOM 699 N N . GLY A 1 85 ? -0.222 8.006 9.958 1.00 84.75 85 GLY A N 1
ATOM 700 C CA . GLY A 1 85 ? -1.629 7.977 9.545 1.00 84.75 85 GLY A CA 1
ATOM 701 C C . GLY A 1 85 ? -1.820 8.043 8.028 1.00 84.75 85 GLY A C 1
ATOM 702 O O . GLY A 1 85 ? -1.210 7.269 7.290 1.00 84.75 85 GLY A O 1
ATOM 703 N N . GLU A 1 86 ? -2.684 8.957 7.589 1.00 84.94 86 GLU A N 1
ATOM 704 C CA . GLU A 1 86 ? -3.051 9.139 6.181 1.00 84.94 86 GLU A CA 1
ATOM 705 C C . GLU A 1 86 ? -1.938 9.763 5.334 1.00 84.94 86 GLU A C 1
ATOM 707 O O . GLU A 1 86 ? -1.929 9.557 4.125 1.00 84.94 86 GLU A O 1
ATOM 712 N N . GLU A 1 87 ? -0.935 10.412 5.934 1.00 87.31 87 GLU A N 1
ATOM 713 C CA . GLU A 1 87 ? 0.226 10.948 5.203 1.00 87.31 87 GLU A CA 1
ATOM 714 C C . GLU A 1 87 ? 1.020 9.845 4.485 1.00 87.31 87 GLU A C 1
ATOM 716 O O . GLU A 1 87 ? 1.742 10.102 3.531 1.00 87.31 87 GLU A O 1
ATOM 721 N N . ARG A 1 88 ? 0.859 8.583 4.904 1.00 87.56 88 ARG A N 1
ATOM 722 C CA . ARG A 1 88 ? 1.420 7.408 4.214 1.00 87.56 88 ARG A CA 1
ATOM 723 C C . ARG A 1 88 ? 0.812 7.168 2.831 1.00 87.56 88 ARG A C 1
ATOM 725 O O . ARG A 1 88 ? 1.353 6.394 2.047 1.00 87.56 88 ARG A O 1
ATOM 732 N N . VAL A 1 89 ? -0.346 7.762 2.570 1.00 87.38 89 VAL A N 1
ATOM 733 C CA . VAL A 1 89 ? -1.122 7.603 1.339 1.00 87.38 89 VAL A CA 1
ATOM 734 C C . VAL A 1 89 ? -0.896 8.786 0.402 1.00 87.38 89 VAL A C 1
ATOM 736 O O . VAL A 1 89 ? -0.984 8.603 -0.807 1.00 87.38 89 VAL A O 1
ATOM 739 N N . TYR A 1 90 ? -0.555 9.959 0.937 1.00 86.19 90 TYR A N 1
ATOM 740 C CA . TYR A 1 90 ? -0.261 11.164 0.168 1.00 86.19 90 TYR A CA 1
ATOM 741 C C . TYR A 1 90 ? 1.251 11.340 0.042 1.00 86.19 90 TYR A C 1
ATOM 743 O O . TYR A 1 90 ? 1.931 11.701 1.002 1.00 86.19 90 TYR A O 1
ATOM 751 N N 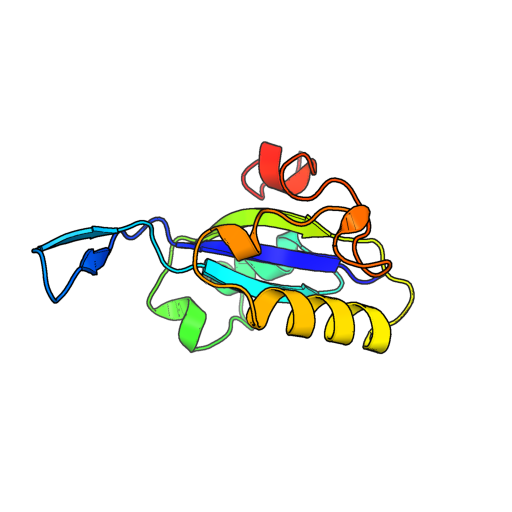. TRP A 1 91 ? 1.780 11.063 -1.146 1.00 84.81 91 TRP A N 1
ATOM 752 C CA . TRP A 1 91 ? 3.185 11.269 -1.468 1.00 84.81 91 TRP A CA 1
ATOM 753 C C . TRP A 1 91 ? 3.309 11.914 -2.845 1.00 84.81 91 TRP A C 1
ATOM 755 O O . TRP A 1 91 ? 2.701 11.444 -3.810 1.00 84.81 91 TRP A O 1
ATOM 765 N N . CYS A 1 92 ? 4.074 13.000 -2.913 1.00 81.44 92 CYS A N 1
ATOM 766 C CA . CYS A 1 92 ? 4.291 13.785 -4.121 1.00 81.44 92 CYS A CA 1
ATOM 767 C C . CYS A 1 92 ? 5.756 13.711 -4.576 1.00 81.44 92 CYS A C 1
ATOM 769 O O . CYS A 1 92 ? 6.663 13.439 -3.790 1.00 81.44 92 CYS A O 1
ATOM 771 N N . LYS A 1 93 ? 6.010 14.012 -5.857 1.00 80.69 93 LYS A N 1
ATOM 772 C CA . LYS A 1 93 ? 7.376 14.077 -6.425 1.00 80.69 93 LYS A CA 1
ATOM 773 C C . LYS A 1 93 ? 8.265 15.125 -5.747 1.00 80.69 93 LYS A C 1
ATOM 775 O O . LYS A 1 93 ? 9.478 14.963 -5.722 1.00 80.69 93 LYS A O 1
ATOM 780 N N . GLU A 1 94 ? 7.653 16.159 -5.182 1.00 82.06 94 GLU A N 1
ATOM 781 C CA . GLU A 1 94 ? 8.318 17.223 -4.422 1.00 82.06 94 GLU A CA 1
ATOM 782 C C . GLU A 1 94 ? 8.878 16.723 -3.083 1.00 82.06 94 GLU A C 1
ATOM 784 O O . GLU A 1 94 ? 9.926 17.183 -2.643 1.00 82.06 94 GLU A O 1
ATOM 789 N N . ASP A 1 95 ? 8.219 15.745 -2.452 1.00 81.38 95 ASP A N 1
ATOM 790 C CA . ASP A 1 95 ? 8.641 15.195 -1.160 1.00 81.38 95 ASP A CA 1
ATOM 791 C C . ASP A 1 95 ? 9.926 14.366 -1.266 1.00 81.38 95 ASP A C 1
ATOM 793 O O . ASP A 1 95 ? 10.706 14.261 -0.319 1.00 81.38 95 ASP A O 1
ATOM 797 N N . SER A 1 96 ? 10.083 13.654 -2.383 1.00 83.12 96 SER A N 1
ATOM 798 C CA . SER A 1 96 ? 11.210 12.762 -2.612 1.00 83.12 96 SER A CA 1
ATOM 799 C C . SER A 1 96 ? 11.301 12.365 -4.085 1.00 83.12 96 SER A C 1
ATOM 801 O O . SER A 1 96 ? 10.283 11.992 -4.679 1.00 83.12 96 SER A O 1
ATOM 803 N N . PRO A 1 97 ? 12.519 12.276 -4.653 1.00 83.56 97 PRO A N 1
ATOM 804 C CA . PRO A 1 97 ? 12.727 11.743 -6.001 1.00 83.56 97 PRO A CA 1
ATOM 805 C C . PRO A 1 97 ? 12.326 10.263 -6.128 1.00 83.56 97 PRO A C 1
ATOM 807 O O . PRO A 1 97 ? 12.200 9.736 -7.233 1.00 83.56 97 PRO A O 1
ATOM 810 N N . LEU A 1 98 ? 12.121 9.574 -5.000 1.00 84.12 98 LEU A N 1
ATOM 811 C CA . LEU A 1 98 ? 11.647 8.196 -4.971 1.00 84.12 98 LEU A CA 1
ATOM 812 C C . LEU A 1 98 ? 10.139 8.085 -5.235 1.00 84.12 98 LEU A C 1
ATOM 814 O O . LEU A 1 98 ? 9.673 6.976 -5.488 1.00 84.12 98 LEU A O 1
ATOM 818 N N . CYS A 1 99 ? 9.368 9.175 -5.203 1.00 85.31 99 CYS A N 1
ATOM 819 C CA . CYS A 1 99 ? 7.940 9.130 -5.507 1.00 85.31 99 CYS A CA 1
ATOM 820 C C . CYS A 1 99 ? 7.727 8.881 -7.006 1.00 85.31 99 CYS A C 1
ATOM 822 O O . CYS A 1 99 ? 7.945 9.762 -7.841 1.00 85.31 99 CYS A O 1
ATOM 824 N N . LYS A 1 100 ? 7.277 7.673 -7.361 1.00 84.31 100 LYS A N 1
ATOM 825 C CA . LYS A 1 100 ? 6.962 7.289 -8.744 1.00 84.31 100 LYS A CA 1
ATOM 826 C C . LYS A 1 100 ? 5.486 6.923 -8.864 1.00 84.31 100 LYS A C 1
ATOM 828 O O . LYS A 1 100 ? 4.972 6.221 -8.004 1.00 84.31 100 LYS A O 1
ATOM 833 N N . GLY A 1 101 ? 4.826 7.348 -9.938 1.00 80.12 101 GLY A N 1
ATOM 834 C CA . GLY A 1 101 ? 3.449 6.954 -10.253 1.00 80.12 101 GLY A CA 1
ATOM 835 C C . GLY A 1 101 ? 2.357 7.827 -9.629 1.00 80.12 101 GLY A C 1
ATOM 836 O O . GLY A 1 101 ? 2.617 8.896 -9.082 1.00 80.12 101 GLY A O 1
ATOM 837 N N . ASP A 1 102 ? 1.123 7.346 -9.761 1.00 80.06 102 ASP A N 1
ATOM 838 C CA . ASP A 1 102 ? -0.106 8.115 -9.533 1.00 80.06 102 ASP A CA 1
ATOM 839 C C . ASP A 1 102 ? -0.646 8.046 -8.096 1.00 80.06 102 ASP A C 1
ATOM 841 O O . ASP A 1 102 ? -1.654 8.687 -7.778 1.00 80.06 102 ASP A O 1
ATOM 845 N N . GLY A 1 103 ? -0.010 7.257 -7.221 1.00 88.12 103 GLY A N 1
ATOM 846 C CA . GLY A 1 103 ? -0.387 7.120 -5.818 1.00 88.12 103 GLY A CA 1
ATOM 847 C C . GLY A 1 103 ? -1.851 6.707 -5.672 1.00 88.12 103 GLY A C 1
ATOM 848 O O . GLY A 1 103 ? -2.244 5.595 -6.024 1.00 88.12 103 GLY A O 1
ATOM 849 N N . ILE A 1 104 ? -2.668 7.628 -5.166 1.00 89.12 104 ILE A N 1
ATOM 850 C CA . ILE A 1 104 ? -4.115 7.463 -4.949 1.00 89.12 104 ILE A CA 1
ATOM 851 C C . ILE A 1 104 ? -4.889 7.339 -6.265 1.00 89.12 104 ILE A C 1
ATOM 853 O O . ILE A 1 104 ? -5.922 6.676 -6.326 1.00 89.12 104 ILE A O 1
ATOM 857 N N . LYS A 1 105 ? -4.404 7.975 -7.334 1.00 88.00 105 LYS A N 1
ATOM 858 C CA . LYS A 1 105 ? -5.076 7.988 -8.641 1.00 88.00 105 LYS A CA 1
ATOM 859 C C . LYS A 1 105 ? -4.797 6.728 -9.463 1.00 88.00 105 LYS A C 1
ATOM 861 O O . LYS A 1 105 ? -5.371 6.587 -10.545 1.00 88.00 105 LYS A O 1
ATOM 866 N N . HIS A 1 106 ? -3.954 5.829 -8.955 1.00 90.56 106 HIS A N 1
ATOM 867 C CA . HIS A 1 106 ? -3.583 4.591 -9.622 1.00 90.56 106 HIS A CA 1
ATOM 868 C C . HIS A 1 106 ? -4.811 3.705 -9.895 1.00 90.56 106 HIS A C 1
ATOM 870 O O . HIS A 1 106 ? -5.710 3.590 -9.060 1.00 90.56 106 HIS A O 1
ATOM 876 N N . GLU A 1 107 ? -4.845 3.039 -11.052 1.00 90.31 107 GLU A N 1
ATOM 877 C CA . GLU A 1 107 ? -6.003 2.248 -11.496 1.00 90.31 107 GLU A CA 1
ATOM 878 C C . GLU A 1 107 ? -6.396 1.154 -10.489 1.00 90.31 107 GLU A C 1
ATOM 880 O O . GLU A 1 107 ? -7.556 1.064 -10.101 1.00 90.31 107 GLU A O 1
ATOM 885 N N . TRP A 1 108 ? -5.417 0.406 -9.970 1.00 91.06 108 TRP A N 1
ATOM 886 C CA . TRP A 1 108 ? -5.620 -0.584 -8.899 1.00 91.06 108 TRP A CA 1
ATOM 887 C C . TRP A 1 1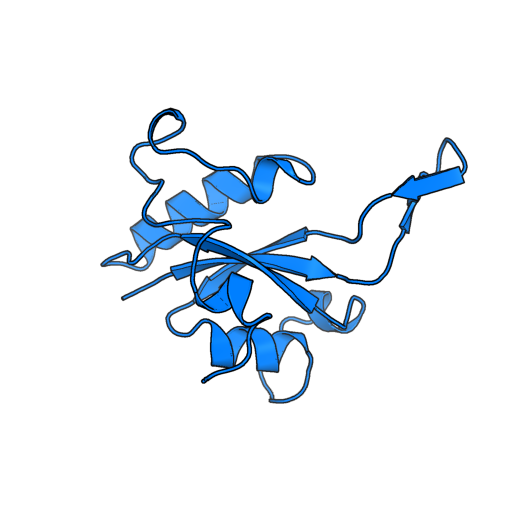08 ? -6.388 -0.039 -7.681 1.00 91.06 108 TRP A C 1
ATOM 889 O O . TRP A 1 108 ? -7.206 -0.746 -7.094 1.00 91.06 108 TRP A O 1
ATOM 899 N N . VAL A 1 109 ? -6.156 1.226 -7.308 1.00 90.88 109 VAL A N 1
ATOM 900 C CA . VAL A 1 109 ? -6.869 1.877 -6.199 1.00 90.88 109 VAL A CA 1
ATOM 901 C C . VAL A 1 109 ? -8.306 2.190 -6.609 1.00 90.88 109 VAL A C 1
ATOM 903 O O . VAL A 1 109 ? -9.232 1.896 -5.857 1.00 90.88 109 VAL A O 1
ATOM 906 N N . LYS A 1 110 ? -8.504 2.732 -7.817 1.00 89.12 110 LYS A N 1
ATOM 907 C CA . LYS A 1 110 ? -9.833 3.057 -8.361 1.00 89.12 110 LYS A CA 1
ATOM 908 C C . LYS A 1 110 ? -10.731 1.827 -8.489 1.00 89.12 110 LYS A C 1
ATOM 910 O O . LYS A 1 110 ? -11.921 1.916 -8.212 1.00 89.12 110 LYS A O 1
ATOM 915 N N . LEU A 1 111 ? -10.159 0.683 -8.857 1.00 88.50 111 LEU A N 1
ATOM 916 C CA . LEU A 1 111 ? -10.872 -0.593 -8.972 1.00 88.50 111 LEU A CA 1
ATOM 917 C C . LEU A 1 111 ? -11.100 -1.287 -7.618 1.00 88.50 111 LEU A C 1
ATOM 919 O O . LEU A 1 111 ? -11.618 -2.402 -7.570 1.00 88.50 111 LEU A O 1
ATOM 923 N N . GLY A 1 112 ? -10.679 -0.676 -6.503 1.00 86.19 112 GLY A N 1
ATOM 924 C CA . GLY A 1 112 ? -10.777 -1.291 -5.179 1.00 86.19 112 GLY A CA 1
ATOM 925 C C . GLY A 1 112 ? -9.966 -2.583 -5.058 1.00 86.19 112 GLY A C 1
ATOM 926 O O . GLY A 1 112 ? -10.255 -3.412 -4.199 1.00 86.19 112 GLY A O 1
ATOM 927 N N . GLY A 1 113 ? -8.958 -2.759 -5.915 1.00 79.75 113 GLY A N 1
ATOM 928 C CA . GLY A 1 113 ? -8.083 -3.921 -5.910 1.00 79.75 113 GLY A CA 1
ATOM 929 C C . GLY A 1 113 ? -8.599 -5.125 -6.687 1.00 79.75 113 GLY A C 1
ATOM 930 O O . GLY A 1 113 ? -8.035 -6.208 -6.541 1.00 79.75 113 GLY A O 1
ATOM 931 N N . LYS A 1 114 ? -9.640 -4.942 -7.504 1.00 78.56 114 LYS A N 1
ATOM 932 C CA . LYS A 1 114 ? -10.145 -5.951 -8.438 1.00 78.56 114 LYS A CA 1
ATOM 933 C C . LYS A 1 114 ? -9.503 -5.775 -9.810 1.00 78.56 114 LYS A C 1
ATOM 935 O O . LYS A 1 114 ? -9.306 -4.646 -10.251 1.00 78.56 114 LYS A O 1
ATOM 940 N N . GLU A 1 115 ? -9.169 -6.882 -10.460 1.00 73.62 115 GLU A N 1
ATOM 941 C CA . GLU A 1 115 ? -8.779 -6.879 -11.874 1.00 73.62 115 GLU A CA 1
ATOM 942 C C . GLU A 1 115 ? -10.024 -6.574 -12.731 1.00 73.62 115 GLU A C 1
ATOM 944 O O . GLU A 1 115 ? -11.145 -6.882 -12.312 1.00 73.62 115 GLU A O 1
ATOM 949 N N . LYS A 1 116 ? -9.828 -5.882 -13.860 1.00 58.72 116 LYS A N 1
ATOM 950 C CA . LYS A 1 116 ? -10.889 -5.601 -14.842 1.00 58.72 116 LYS A CA 1
ATOM 951 C C . LYS A 1 116 ? -11.314 -6.868 -15.573 1.00 58.72 116 LYS A C 1
ATOM 953 O O . LYS A 1 116 ? -10.427 -7.712 -15.821 1.00 58.72 116 LYS A O 1
#

pLDDT: mean 89.3, std 5.31, range [58.72, 95.06]